Protein AF-A0A8T7BQC9-F1 (afdb_monomer_lite)

Sequence (66 aa):
SKTEAGQLAYNVAVAYEKLGRTEEAAQWAQKASEEYGNSQAKDILSGLEERKKLETNASGQMGLPL

Secondary structure (DSSP, 8-state):
-HHHHHHHHHHHHHHHHHTT-HHHHHHHHHHHHHTT--TTHHHHHHHHHHHHHHHHHHHHT-----

Radius of gyration: 14.76 Å; chains: 1; bounding box: 33×15×49 Å

Foldseek 3Di:
DLVVQLVVLQVQLVVCVVVVVLVSSLVSLCCSCPVSVDPVSVVSNVVSVVVVVVVVVVVVPPPDDD

Structure (mmCIF, N/CA/C/O backbone):
data_AF-A0A8T7BQC9-F1
#
_entry.id   AF-A0A8T7BQC9-F1
#
loop_
_atom_site.group_PDB
_atom_site.id
_atom_site.type_symbol
_atom_site.label_atom_id
_atom_site.label_alt_id
_atom_site.label_comp_id
_atom_site.label_asym_id
_atom_site.label_entity_id
_atom_site.label_seq_id
_atom_site.pdbx_PDB_ins_code
_atom_site.Cartn_x
_atom_site.Cartn_y
_atom_site.Cartn_z
_atom_site.occupancy
_atom_site.B_iso_or_equiv
_atom_site.auth_seq_id
_atom_site.auth_comp_id
_atom_site.auth_asym_id
_atom_site.auth_atom_id
_atom_site.pdbx_PDB_model_num
ATOM 1 N N . SER A 1 1 ? 12.902 -5.391 -17.558 1.00 67.00 1 SER A N 1
ATOM 2 C CA . SER A 1 1 ? 13.447 -4.065 -17.186 1.00 67.00 1 SER A CA 1
ATOM 3 C C . SER A 1 1 ? 13.024 -3.665 -15.781 1.00 67.00 1 SER A C 1
ATOM 5 O O . SER A 1 1 ? 11.978 -4.117 -15.333 1.00 67.00 1 SER A O 1
ATOM 7 N N . LYS A 1 2 ? 13.797 -2.815 -15.077 1.00 71.00 2 LYS A N 1
ATOM 8 C CA . LYS A 1 2 ? 13.424 -2.305 -13.732 1.00 71.00 2 LYS A CA 1
ATOM 9 C C . LYS A 1 2 ? 12.008 -1.701 -13.711 1.00 71.00 2 LYS A C 1
ATOM 11 O O . LYS A 1 2 ? 11.282 -1.873 -12.743 1.00 71.00 2 LYS A O 1
ATOM 16 N N . THR A 1 3 ? 11.593 -1.111 -14.830 1.00 78.75 3 THR A N 1
ATOM 17 C CA . THR A 1 3 ? 10.249 -0.576 -15.073 1.00 78.75 3 THR A CA 1
ATOM 18 C C . THR A 1 3 ? 9.139 -1.630 -14.973 1.00 78.75 3 THR A C 1
ATOM 20 O O . THR A 1 3 ? 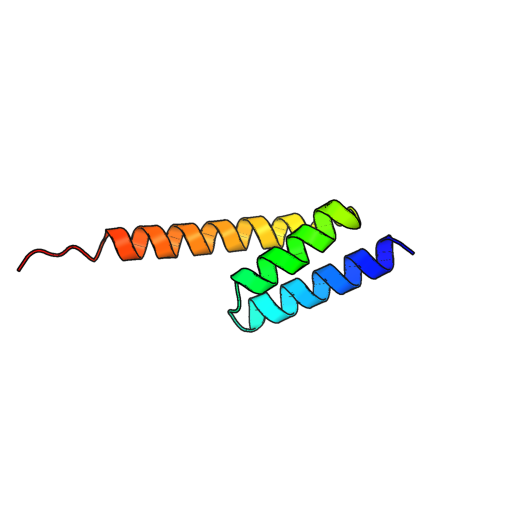8.151 -1.402 -14.290 1.00 78.75 3 THR A O 1
ATOM 23 N N . GLU A 1 4 ? 9.306 -2.804 -15.590 1.00 85.81 4 GLU A N 1
ATOM 24 C CA . GLU A 1 4 ? 8.286 -3.869 -15.584 1.00 85.81 4 GLU A CA 1
ATOM 25 C C . GLU A 1 4 ? 8.124 -4.487 -14.193 1.00 85.81 4 GLU A C 1
ATOM 27 O O . GLU A 1 4 ? 7.006 -4.718 -13.739 1.00 85.81 4 GLU A O 1
ATOM 32 N N . ALA A 1 5 ? 9.236 -4.701 -13.485 1.00 87.31 5 ALA A N 1
ATOM 33 C CA . ALA A 1 5 ? 9.212 -5.202 -12.114 1.00 87.31 5 ALA A CA 1
ATOM 34 C C . ALA A 1 5 ? 8.543 -4.199 -11.154 1.00 87.31 5 ALA A C 1
ATOM 36 O O . ALA A 1 5 ? 7.724 -4.592 -10.324 1.00 87.31 5 ALA A O 1
ATOM 37 N N . GLY A 1 6 ? 8.800 -2.897 -11.330 1.00 90.06 6 GLY A N 1
ATOM 38 C CA . GLY A 1 6 ? 8.109 -1.842 -10.586 1.00 90.06 6 GLY A CA 1
ATOM 39 C C . GLY A 1 6 ? 6.612 -1.769 -10.882 1.00 90.06 6 GLY A C 1
ATOM 40 O O . GLY A 1 6 ? 5.825 -1.448 -9.993 1.00 90.06 6 GLY A O 1
ATOM 41 N N . GLN A 1 7 ? 6.200 -2.084 -12.108 1.00 90.69 7 GLN A N 1
ATOM 42 C CA . GLN A 1 7 ? 4.794 -2.086 -12.509 1.00 90.69 7 GLN A CA 1
ATOM 43 C C . GLN A 1 7 ? 4.051 -3.328 -11.999 1.00 90.69 7 GLN A C 1
ATOM 45 O O . GLN A 1 7 ? 2.920 -3.222 -11.532 1.00 90.69 7 GLN A O 1
ATOM 50 N N . LEU A 1 8 ? 4.713 -4.489 -11.984 1.00 93.12 8 LEU A N 1
ATOM 51 C CA . LEU A 1 8 ? 4.215 -5.702 -11.331 1.00 93.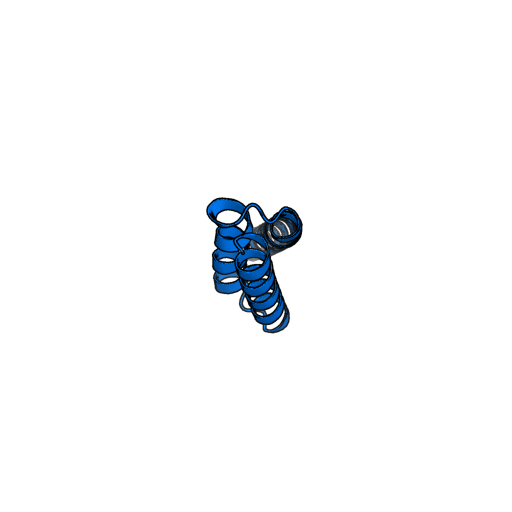12 8 LEU A CA 1
ATOM 52 C C . LEU A 1 8 ? 4.034 -5.494 -9.824 1.00 93.12 8 LEU A C 1
ATOM 54 O O . LEU A 1 8 ? 2.957 -5.767 -9.303 1.00 93.12 8 LEU A O 1
ATOM 58 N N . ALA A 1 9 ? 5.049 -4.963 -9.136 1.00 93.12 9 ALA A N 1
ATOM 59 C CA . ALA A 1 9 ? 4.969 -4.680 -7.703 1.00 93.12 9 ALA A CA 1
ATOM 60 C C . ALA A 1 9 ? 3.849 -3.673 -7.377 1.00 93.12 9 ALA A C 1
ATOM 62 O O . ALA A 1 9 ? 3.107 -3.865 -6.415 1.00 93.12 9 ALA A O 1
ATOM 63 N N . TYR A 1 10 ? 3.663 -2.654 -8.223 1.00 93.50 10 TYR A N 1
ATOM 64 C CA . TYR A 1 10 ? 2.537 -1.725 -8.116 1.00 93.50 10 TYR A CA 1
ATOM 65 C C . TYR A 1 10 ? 1.179 -2.426 -8.272 1.00 93.50 10 TYR A C 1
ATOM 67 O O . TYR A 1 10 ? 0.300 -2.249 -7.433 1.00 93.50 10 TYR A O 1
ATOM 75 N N . ASN A 1 11 ? 1.007 -3.274 -9.290 1.00 94.69 11 ASN A N 1
ATOM 76 C CA . ASN A 1 11 ? -0.250 -4.001 -9.498 1.00 94.69 11 ASN A CA 1
ATOM 77 C C . ASN A 1 11 ? -0.577 -4.942 -8.329 1.00 94.69 11 ASN A C 1
ATOM 79 O O . ASN A 1 11 ? -1.738 -5.061 -7.939 1.00 94.69 11 ASN A O 1
ATOM 83 N N . VAL A 1 12 ? 0.440 -5.582 -7.742 1.00 95.19 12 VAL A N 1
ATOM 84 C CA . VAL A 1 12 ? 0.279 -6.411 -6.539 1.00 95.19 12 VAL A CA 1
ATOM 85 C C . VAL A 1 12 ? -0.188 -5.559 -5.356 1.00 95.19 12 VAL A C 1
ATOM 87 O O . VAL A 1 12 ? -1.129 -5.947 -4.665 1.00 95.19 12 VAL A O 1
ATOM 90 N N . ALA A 1 13 ? 0.400 -4.376 -5.155 1.00 94.75 13 ALA A N 1
ATOM 91 C CA . ALA A 1 13 ? -0.036 -3.452 -4.111 1.00 94.75 13 ALA A CA 1
ATOM 92 C C . ALA A 1 13 ? -1.509 -3.036 -4.277 1.00 94.75 13 ALA A C 1
ATOM 94 O O . ALA A 1 13 ? -2.274 -3.085 -3.316 1.00 94.75 13 ALA A O 1
ATOM 95 N N . VAL A 1 14 ? -1.928 -2.703 -5.503 1.00 93.88 14 VAL A N 1
ATOM 96 C CA . VAL A 1 14 ? -3.325 -2.355 -5.820 1.00 93.88 14 VAL A CA 1
ATOM 97 C C . VAL A 1 14 ? -4.269 -3.532 -5.558 1.00 93.88 14 VAL A C 1
ATOM 99 O O . VAL A 1 14 ? -5.350 -3.344 -5.005 1.00 93.88 14 VAL A O 1
ATOM 102 N N . ALA A 1 15 ? -3.878 -4.758 -5.911 1.00 95.50 15 ALA A N 1
ATOM 103 C CA . ALA A 1 15 ? -4.701 -5.937 -5.649 1.00 95.50 15 ALA A CA 1
ATOM 104 C C . ALA A 1 15 ? -4.931 -6.147 -4.143 1.00 95.50 15 ALA A C 1
ATOM 106 O O . ALA A 1 15 ? -6.064 -6.369 -3.718 1.00 95.50 15 ALA A O 1
ATOM 107 N N . TYR A 1 16 ? -3.882 -6.017 -3.325 1.00 94.75 16 TYR A N 1
ATOM 108 C CA . TYR A 1 16 ? -4.008 -6.098 -1.868 1.00 94.75 16 TYR A CA 1
ATOM 109 C C . TYR A 1 16 ? -4.847 -4.958 -1.282 1.00 94.75 16 TYR A C 1
ATOM 111 O O . TYR A 1 16 ? -5.662 -5.203 -0.393 1.00 94.75 16 TYR A O 1
ATOM 119 N N . GLU A 1 17 ? -4.717 -3.742 -1.818 1.00 90.88 17 GLU A N 1
ATOM 120 C CA . GLU A 1 17 ? -5.537 -2.587 -1.436 1.00 90.88 17 GLU A CA 1
ATOM 121 C C . GLU A 1 17 ? -7.031 -2.871 -1.650 1.00 90.88 17 GLU A C 1
ATOM 123 O O . GLU A 1 17 ? -7.828 -2.688 -0.727 1.00 90.88 17 GLU A O 1
ATOM 128 N N . LYS A 1 18 ? -7.400 -3.433 -2.811 1.00 92.12 18 LYS A N 1
ATOM 129 C CA . LYS A 1 18 ? -8.781 -3.850 -3.120 1.00 92.12 18 LYS A CA 1
ATOM 130 C C . LYS A 1 18 ? -9.302 -4.973 -2.229 1.00 92.12 18 LYS A C 1
ATOM 132 O O . LYS A 1 18 ? -10.504 -5.042 -1.989 1.00 92.12 18 LYS A O 1
ATOM 137 N N . LEU A 1 19 ? -8.418 -5.835 -1.735 1.00 91.88 19 LEU A N 1
ATOM 138 C CA . LEU A 1 19 ? -8.755 -6.887 -0.773 1.00 91.88 19 LEU A CA 1
ATOM 139 C C . LEU A 1 19 ? -8.841 -6.367 0.673 1.00 91.88 19 LEU A C 1
ATOM 141 O O . LEU A 1 19 ? -9.116 -7.151 1.577 1.00 91.88 19 LEU A O 1
ATOM 145 N N . GLY A 1 20 ? -8.583 -5.076 0.912 1.00 88.38 20 GLY A N 1
ATOM 146 C CA . GLY A 1 20 ? -8.539 -4.488 2.253 1.00 88.38 20 GLY A CA 1
ATOM 147 C C . GLY A 1 20 ? -7.300 -4.880 3.063 1.00 88.38 20 GLY A C 1
ATOM 148 O O . GLY A 1 20 ? -7.220 -4.571 4.248 1.00 88.38 20 GLY A O 1
ATOM 149 N N . ARG A 1 21 ? -6.316 -5.539 2.441 1.00 91.88 21 ARG A N 1
ATOM 150 C CA . ARG A 1 21 ? -5.072 -5.996 3.076 1.00 91.88 21 ARG A CA 1
ATOM 151 C C . ARG A 1 21 ? -4.037 -4.874 3.019 1.00 91.88 21 ARG A C 1
ATOM 153 O O . ARG A 1 21 ? -3.108 -4.889 2.213 1.00 91.88 21 ARG A O 1
ATOM 160 N N . THR A 1 22 ? -4.251 -3.859 3.850 1.00 88.31 22 THR A N 1
ATOM 161 C CA . THR A 1 22 ? -3.517 -2.583 3.832 1.00 88.31 22 THR A CA 1
ATOM 162 C C . THR A 1 22 ? -2.030 -2.720 4.165 1.00 88.31 22 THR A C 1
ATOM 164 O O . THR A 1 22 ? -1.212 -2.039 3.551 1.00 88.31 22 THR A O 1
ATOM 167 N N . GLU A 1 23 ? -1.647 -3.622 5.071 1.00 89.81 23 GLU A N 1
ATOM 168 C CA . GLU A 1 23 ? -0.235 -3.859 5.415 1.00 89.81 23 GLU A CA 1
ATOM 169 C C . GLU A 1 23 ? 0.558 -4.431 4.235 1.00 89.81 23 GLU A C 1
ATOM 171 O O . GLU A 1 23 ? 1.617 -3.917 3.875 1.00 89.81 23 GLU A O 1
ATOM 176 N N . GLU A 1 24 ? 0.017 -5.453 3.576 1.00 93.69 24 GLU A N 1
ATOM 177 C CA . GLU A 1 24 ? 0.664 -6.088 2.425 1.00 93.69 24 GLU A CA 1
ATOM 178 C C . GLU A 1 24 ? 0.712 -5.142 1.227 1.00 93.69 24 GLU A C 1
ATOM 180 O O . GLU A 1 24 ? 1.735 -5.053 0.545 1.00 93.69 24 GLU A O 1
ATOM 185 N N . ALA A 1 25 ? -0.357 -4.370 1.010 1.00 94.31 25 ALA A N 1
ATOM 186 C CA . ALA A 1 25 ? -0.374 -3.318 0.003 1.00 94.31 25 ALA A CA 1
ATOM 187 C C . ALA A 1 25 ? 0.770 -2.311 0.222 1.00 94.31 25 ALA A C 1
ATOM 189 O O . ALA A 1 25 ? 1.466 -1.961 -0.733 1.00 94.31 25 ALA A O 1
ATOM 190 N N . ALA A 1 26 ? 1.025 -1.907 1.473 1.00 93.38 26 ALA A N 1
ATOM 191 C CA . ALA A 1 26 ? 2.104 -0.981 1.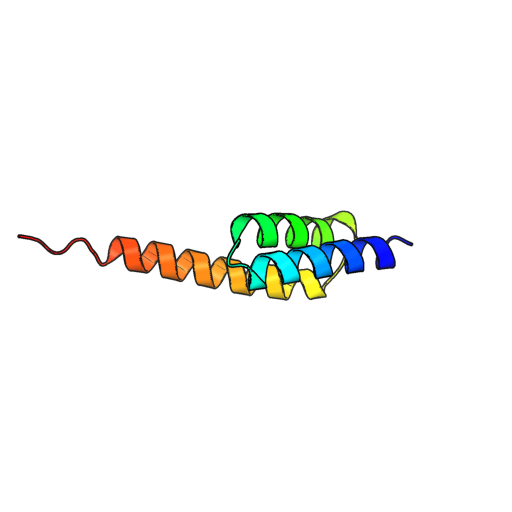804 1.00 93.38 26 AL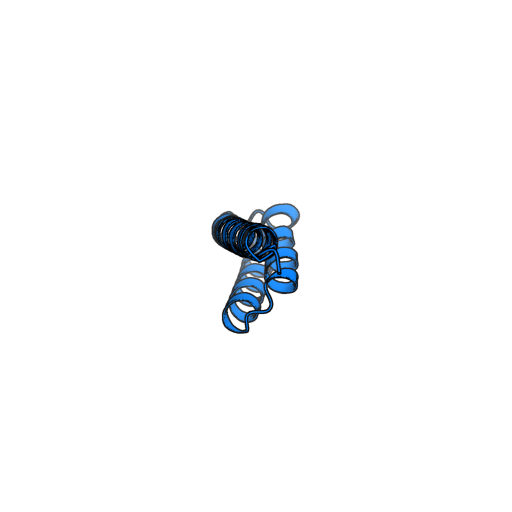A A CA 1
ATOM 192 C C . ALA A 1 26 ? 3.486 -1.584 1.518 1.00 93.38 26 ALA A C 1
ATOM 194 O O . ALA A 1 26 ? 4.332 -0.916 0.928 1.00 93.38 26 ALA A O 1
ATOM 195 N N . GLN A 1 27 ? 3.709 -2.854 1.865 1.00 94.62 27 GLN A N 1
ATOM 196 C CA . GLN A 1 27 ? 4.991 -3.521 1.612 1.00 94.62 27 GLN A CA 1
ATOM 197 C C . GLN A 1 27 ? 5.316 -3.603 0.114 1.00 94.62 27 GLN A C 1
ATOM 199 O O . GLN A 1 27 ? 6.436 -3.303 -0.307 1.00 94.62 27 GLN A O 1
ATOM 204 N N . TRP A 1 28 ? 4.333 -3.969 -0.712 1.00 94.19 28 TRP A N 1
ATOM 205 C CA . TRP A 1 28 ? 4.524 -4.057 -2.161 1.00 94.19 28 TRP A CA 1
ATOM 206 C C . TRP A 1 28 ? 4.660 -2.682 -2.822 1.00 94.19 28 TRP A C 1
ATOM 208 O O . TRP A 1 28 ? 5.495 -2.521 -3.715 1.00 94.19 28 TRP A O 1
ATOM 218 N N . ALA A 1 29 ? 3.914 -1.676 -2.356 1.00 93.50 29 ALA A N 1
ATOM 219 C CA . ALA A 1 29 ? 4.038 -0.302 -2.837 1.00 93.50 29 ALA A CA 1
ATOM 220 C C . ALA A 1 29 ? 5.396 0.317 -2.467 1.00 93.50 29 ALA A C 1
ATOM 222 O O . ALA A 1 29 ? 6.039 0.961 -3.298 1.00 93.50 29 ALA A O 1
ATOM 223 N N . GLN A 1 30 ? 5.881 0.063 -1.251 1.00 93.62 30 GLN A N 1
ATOM 224 C CA . GLN A 1 30 ? 7.204 0.490 -0.807 1.00 93.62 30 GLN A CA 1
ATOM 225 C C . GLN A 1 30 ? 8.297 -0.122 -1.687 1.00 93.62 30 GLN A C 1
ATOM 227 O O . GLN A 1 30 ? 9.125 0.603 -2.235 1.00 93.62 30 GLN A O 1
ATOM 232 N N . LYS A 1 31 ? 8.230 -1.434 -1.937 1.00 92.50 31 LYS A N 1
ATOM 233 C CA . LYS A 1 31 ? 9.159 -2.122 -2.838 1.00 92.50 31 LYS A CA 1
ATOM 234 C C . LYS A 1 31 ? 9.106 -1.565 -4.266 1.00 92.50 31 LYS A C 1
ATOM 236 O O . LYS A 1 31 ? 10.146 -1.326 -4.872 1.00 92.50 31 LYS A O 1
ATOM 241 N N . ALA A 1 32 ? 7.909 -1.295 -4.791 1.00 92.19 32 ALA A N 1
ATOM 242 C CA . ALA A 1 32 ? 7.721 -0.654 -6.094 1.00 92.19 32 ALA A CA 1
ATOM 243 C C . ALA A 1 32 ? 8.399 0.727 -6.177 1.00 92.19 32 ALA A C 1
ATOM 245 O O . ALA A 1 32 ? 9.051 1.031 -7.177 1.00 92.19 32 ALA A O 1
ATOM 246 N N . SER A 1 33 ? 8.284 1.546 -5.129 1.00 91.88 33 SER A N 1
ATOM 247 C CA . SER A 1 33 ? 8.867 2.891 -5.083 1.00 91.88 33 SER A CA 1
ATOM 248 C C . SER A 1 33 ? 10.381 2.880 -4.839 1.00 91.88 33 SER A C 1
ATOM 250 O O . SER A 1 33 ? 11.108 3.567 -5.550 1.00 91.88 33 SER A O 1
ATOM 252 N N . GLU A 1 34 ? 10.870 2.132 -3.849 1.00 89.75 34 GLU A N 1
ATOM 253 C CA . GLU A 1 34 ? 12.276 2.174 -3.417 1.00 89.75 34 GLU A CA 1
ATOM 254 C C . GLU A 1 34 ? 13.199 1.327 -4.299 1.00 89.75 34 GLU A C 1
ATOM 256 O O . GLU A 1 34 ? 14.276 1.780 -4.681 1.00 89.75 34 GLU A O 1
ATOM 261 N N . GLU A 1 35 ? 12.779 0.113 -4.666 1.00 88.94 35 GLU A N 1
ATOM 262 C CA . GLU A 1 35 ? 13.6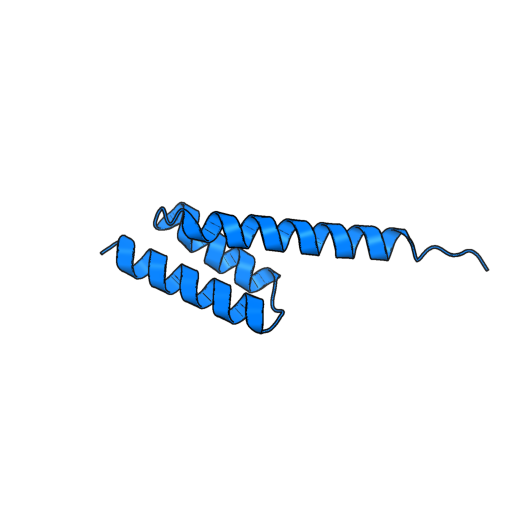30 -0.828 -5.409 1.00 88.94 35 GLU A CA 1
ATOM 263 C C . GLU A 1 35 ? 13.582 -0.568 -6.921 1.00 88.94 35 GLU A C 1
ATOM 265 O O . GLU A 1 35 ? 14.590 -0.692 -7.625 1.00 88.94 35 GLU A O 1
ATOM 270 N N . TYR A 1 36 ? 12.412 -0.168 -7.427 1.00 87.94 36 TYR A N 1
ATOM 271 C CA . TYR A 1 36 ? 12.172 0.002 -8.862 1.00 87.94 36 TYR A CA 1
ATOM 272 C C . TYR A 1 36 ? 11.949 1.454 -9.296 1.00 87.94 36 TYR A C 1
ATOM 274 O O . TYR A 1 36 ? 11.898 1.718 -10.498 1.00 87.94 36 TYR A O 1
ATOM 282 N N . GLY A 1 37 ? 11.849 2.400 -8.356 1.00 86.12 37 GLY A N 1
ATOM 283 C CA . GLY A 1 37 ? 11.666 3.819 -8.667 1.00 86.12 37 GLY A CA 1
ATOM 284 C C . GLY A 1 37 ? 10.270 4.169 -9.189 1.00 86.12 37 GLY A C 1
ATOM 285 O O . GLY A 1 37 ? 10.117 5.165 -9.896 1.00 86.12 37 GLY A O 1
ATOM 286 N N . ASN A 1 38 ? 9.247 3.358 -8.899 1.00 85.75 38 ASN A N 1
ATOM 287 C CA . ASN A 1 38 ? 7.894 3.607 -9.386 1.00 85.75 38 ASN A CA 1
ATOM 288 C C . ASN A 1 38 ? 7.198 4.704 -8.563 1.00 85.75 38 ASN A C 1
ATOM 290 O O . ASN A 1 38 ? 6.677 4.460 -7.475 1.00 85.75 38 ASN A O 1
ATOM 294 N N . SER A 1 39 ? 7.138 5.914 -9.120 1.00 85.94 39 SER A N 1
ATOM 295 C CA . SER A 1 39 ? 6.480 7.065 -8.494 1.00 85.94 39 SER A CA 1
ATOM 296 C C . SER A 1 39 ? 4.979 6.874 -8.250 1.00 85.94 39 SER A C 1
ATOM 298 O O . SER A 1 39 ? 4.456 7.484 -7.323 1.00 85.94 39 SER A O 1
ATOM 300 N N . GLN A 1 40 ? 4.286 6.024 -9.021 1.00 87.06 40 GLN A N 1
ATOM 301 C CA . GLN A 1 40 ? 2.849 5.778 -8.828 1.00 87.06 40 GLN A CA 1
ATOM 302 C C . GLN A 1 40 ? 2.557 5.013 -7.533 1.00 87.06 40 GLN A C 1
ATOM 304 O O . GLN A 1 40 ? 1.477 5.143 -6.967 1.00 87.06 40 GLN A O 1
ATOM 309 N N . ALA A 1 41 ? 3.523 4.245 -7.026 1.00 89.06 41 ALA A N 1
ATOM 310 C CA . ALA A 1 41 ? 3.355 3.504 -5.782 1.00 89.06 41 ALA A CA 1
ATOM 311 C C . ALA A 1 41 ? 3.315 4.411 -4.539 1.00 89.06 41 ALA A C 1
ATOM 313 O O . ALA A 1 41 ? 2.807 4.002 -3.498 1.00 89.06 41 ALA A O 1
ATOM 314 N N . LYS A 1 42 ? 3.790 5.659 -4.649 1.00 88.69 42 LYS A N 1
ATOM 315 C CA . LYS A 1 42 ? 3.725 6.646 -3.561 1.00 88.69 42 LYS A CA 1
ATOM 316 C C . LYS A 1 42 ? 2.292 7.059 -3.231 1.00 88.69 42 LYS A C 1
ATOM 318 O O . LYS A 1 42 ? 1.983 7.247 -2.063 1.00 88.69 42 LYS A O 1
ATOM 323 N N . ASP A 1 43 ? 1.431 7.140 -4.243 1.00 89.81 43 ASP A N 1
ATOM 324 C CA . ASP A 1 43 ? 0.009 7.466 -4.075 1.00 89.81 43 ASP A CA 1
ATOM 325 C C . ASP A 1 43 ? -0.704 6.410 -3.213 1.00 89.81 43 ASP A C 1
ATOM 327 O O . ASP A 1 43 ? -1.408 6.731 -2.257 1.00 89.81 43 ASP A O 1
ATOM 331 N N . ILE A 1 44 ? -0.391 5.134 -3.469 1.00 88.81 44 ILE A N 1
ATOM 332 C CA . ILE A 1 44 ? -0.878 4.007 -2.669 1.00 88.81 44 ILE A CA 1
ATOM 333 C C . ILE A 1 44 ? -0.390 4.116 -1.220 1.00 88.81 44 ILE A C 1
ATOM 335 O O . ILE A 1 44 ? -1.186 3.951 -0.301 1.00 88.81 44 ILE A O 1
ATOM 339 N N . LEU A 1 45 ? 0.895 4.422 -0.997 1.00 90.75 45 LEU A N 1
ATOM 340 C CA . LEU A 1 45 ? 1.441 4.581 0.356 1.00 90.75 45 LEU A CA 1
ATOM 341 C C . LEU A 1 45 ? 0.732 5.698 1.129 1.00 90.75 45 LEU A C 1
ATOM 343 O O . LEU A 1 45 ? 0.289 5.457 2.250 1.00 90.75 45 LEU A O 1
ATOM 347 N N . SER A 1 46 ? 0.550 6.871 0.520 1.00 90.50 46 SER A N 1
ATOM 348 C CA . SER A 1 46 ? -0.148 7.989 1.164 1.00 90.50 46 SER A CA 1
ATOM 349 C C . SER A 1 46 ? -1.586 7.628 1.547 1.00 90.50 46 SER A C 1
ATOM 351 O O . SER A 1 46 ? -1.970 7.813 2.702 1.00 90.50 46 SER A O 1
ATOM 353 N N . GLY A 1 47 ? -2.347 7.004 0.641 1.00 88.94 47 GLY A N 1
ATOM 354 C CA . GLY A 1 47 ? -3.720 6.586 0.940 1.00 88.94 47 GLY A CA 1
ATOM 355 C C . GLY A 1 47 ? -3.817 5.513 2.036 1.00 88.94 47 GLY A C 1
ATOM 356 O O . GLY A 1 47 ? -4.786 5.476 2.801 1.00 88.94 47 GLY A O 1
ATOM 357 N N . LEU A 1 48 ? -2.813 4.637 2.150 1.00 87.31 48 LEU A N 1
ATOM 358 C CA . LEU A 1 48 ? -2.738 3.638 3.221 1.00 87.31 48 LEU A CA 1
ATOM 359 C C . LEU A 1 48 ? -2.378 4.269 4.571 1.00 87.31 48 LEU A C 1
ATOM 361 O O . LEU A 1 48 ? -2.961 3.899 5.591 1.00 87.31 48 LEU A O 1
ATOM 365 N N . GLU A 1 49 ? -1.462 5.238 4.591 1.00 86.94 49 GLU A N 1
ATOM 366 C CA . GLU A 1 49 ? -1.116 5.987 5.802 1.00 86.94 49 GLU A CA 1
ATOM 367 C C . GLU A 1 49 ? -2.313 6.767 6.350 1.00 86.94 49 GLU A C 1
ATOM 369 O O . GLU A 1 49 ? -2.540 6.779 7.562 1.00 86.94 49 GLU A O 1
ATOM 374 N N . GLU A 1 50 ? -3.105 7.390 5.477 1.00 86.00 50 GLU A N 1
ATOM 375 C CA . GLU A 1 50 ? -4.337 8.079 5.866 1.00 86.00 50 GLU A CA 1
ATOM 376 C C . GLU A 1 50 ? -5.347 7.117 6.491 1.00 86.00 50 GLU A C 1
ATOM 378 O O . GLU A 1 50 ? -5.869 7.394 7.573 1.00 86.00 50 GLU A O 1
ATOM 383 N N . ARG A 1 51 ? -5.563 5.946 5.877 1.00 82.75 51 ARG A N 1
ATOM 384 C CA . ARG A 1 51 ? -6.426 4.898 6.445 1.00 82.75 51 ARG A CA 1
ATOM 385 C C . ARG A 1 51 ? -5.954 4.466 7.831 1.00 82.75 51 ARG A C 1
ATOM 387 O O . ARG A 1 51 ? -6.737 4.501 8.776 1.00 82.75 51 ARG A O 1
ATOM 394 N N . LYS A 1 52 ? -4.659 4.178 7.979 1.00 80.12 52 LYS A N 1
ATOM 395 C CA . LYS A 1 52 ? -4.074 3.766 9.260 1.00 80.12 52 LYS A CA 1
ATOM 396 C C . LYS A 1 52 ? -4.228 4.844 10.339 1.00 80.12 52 LYS A C 1
ATOM 398 O O . LYS A 1 52 ? -4.483 4.530 11.504 1.00 80.12 52 LYS A O 1
ATOM 403 N N . LYS A 1 53 ? -4.099 6.123 9.970 1.00 78.81 53 LYS A N 1
ATOM 404 C CA . LYS A 1 53 ? -4.344 7.257 10.879 1.00 78.81 53 LYS A CA 1
ATOM 405 C C . LYS A 1 53 ? -5.809 7.343 11.296 1.00 78.81 53 LYS A C 1
ATOM 407 O O . LYS A 1 53 ? -6.078 7.572 12.471 1.00 78.81 53 LYS A O 1
ATOM 412 N N . LEU A 1 54 ? -6.745 7.140 10.371 1.00 76.19 54 LEU A N 1
ATOM 413 C CA . LEU A 1 54 ? -8.175 7.116 10.681 1.00 76.19 54 LEU A CA 1
ATOM 414 C C . LEU A 1 54 ? -8.525 5.963 11.628 1.00 76.19 54 LEU A C 1
ATOM 416 O O . LEU A 1 54 ? -9.231 6.190 12.605 1.00 76.19 54 LEU A O 1
ATOM 420 N N . GLU A 1 55 ? -7.980 4.766 11.400 1.00 70.69 55 GLU A N 1
ATOM 421 C CA . GLU A 1 55 ? -8.163 3.607 12.285 1.00 70.69 55 GLU A CA 1
ATOM 422 C C . GLU A 1 55 ? -7.595 3.871 13.688 1.00 70.69 55 GLU A C 1
ATOM 424 O O . GLU A 1 55 ? -8.286 3.675 14.686 1.00 70.69 55 GLU A O 1
ATOM 429 N N . THR A 1 56 ? -6.380 4.423 13.772 1.00 70.19 56 THR A N 1
ATOM 430 C CA . THR A 1 56 ? -5.742 4.794 15.049 1.00 70.19 56 THR A CA 1
ATOM 431 C C . THR A 1 56 ? -6.567 5.836 15.815 1.00 70.19 56 THR A C 1
ATOM 433 O O . THR A 1 56 ? -6.793 5.703 17.019 1.00 70.19 56 THR A O 1
ATOM 436 N N . ASN A 1 57 ? -7.068 6.859 15.120 1.00 61.41 57 ASN A N 1
ATOM 437 C CA . ASN A 1 57 ? -7.888 7.910 15.722 1.00 61.41 57 ASN A CA 1
ATOM 438 C C . ASN A 1 57 ? -9.287 7.410 16.114 1.00 61.41 57 ASN A C 1
ATOM 440 O O . ASN A 1 57 ? -9.855 7.885 17.096 1.00 61.41 57 ASN A O 1
ATOM 444 N N . ALA A 1 58 ? -9.852 6.450 15.380 1.00 60.47 58 ALA A N 1
ATOM 445 C CA . ALA A 1 58 ? -11.116 5.814 15.738 1.00 60.47 58 ALA A CA 1
ATOM 446 C C . ALA A 1 58 ? -10.969 4.948 16.999 1.00 60.47 58 ALA A C 1
ATOM 448 O O . ALA A 1 58 ? -11.823 5.009 17.882 1.00 60.47 58 ALA A O 1
ATOM 449 N N . SER A 1 59 ? -9.860 4.212 17.141 1.00 57.97 59 SER A N 1
ATOM 450 C CA . SER A 1 59 ? -9.557 3.465 18.370 1.00 57.97 59 SER A CA 1
ATOM 451 C C . SER A 1 59 ? -9.327 4.382 19.577 1.00 57.97 59 SER A C 1
ATOM 453 O O . SER A 1 59 ? -9.726 4.036 20.685 1.00 57.97 59 SER A O 1
ATOM 455 N N . GLY A 1 60 ? -8.759 5.577 19.374 1.00 56.06 60 GLY A N 1
ATOM 456 C CA . GLY A 1 60 ? -8.597 6.586 20.429 1.00 56.06 60 GLY A CA 1
ATOM 457 C C . GLY A 1 60 ? -9.905 7.243 20.895 1.00 56.06 60 GLY A C 1
ATOM 458 O O . GLY A 1 60 ? -9.972 7.729 22.021 1.00 56.06 60 GLY A O 1
ATOM 459 N N . GLN A 1 61 ? -10.957 7.233 20.070 1.00 52.28 61 GLN A N 1
ATOM 460 C CA . GLN A 1 61 ? -12.259 7.840 20.388 1.00 52.28 61 GLN A CA 1
ATOM 461 C C . GLN A 1 61 ? -13.272 6.863 21.009 1.00 52.28 61 GLN A C 1
ATOM 463 O O . GLN A 1 61 ? -14.360 7.283 21.393 1.00 52.28 61 GLN A O 1
ATOM 468 N N . MET A 1 62 ? -12.927 5.578 21.162 1.00 51.28 62 MET A N 1
ATOM 469 C CA . MET A 1 62 ? -13.800 4.572 21.788 1.00 51.28 62 MET A CA 1
ATOM 470 C C . MET A 1 62 ? -13.555 4.384 23.297 1.00 51.28 62 MET A C 1
ATOM 472 O O . MET A 1 62 ? -14.073 3.450 23.903 1.00 51.28 62 MET A O 1
ATOM 476 N N . GLY A 1 63 ? -12.803 5.290 23.927 1.00 50.47 63 GLY A N 1
ATOM 477 C CA . GLY A 1 63 ? -12.739 5.427 25.383 1.00 50.47 63 GLY A CA 1
ATOM 478 C C . GLY A 1 63 ? -13.939 6.207 25.921 1.00 50.47 63 GLY A C 1
AT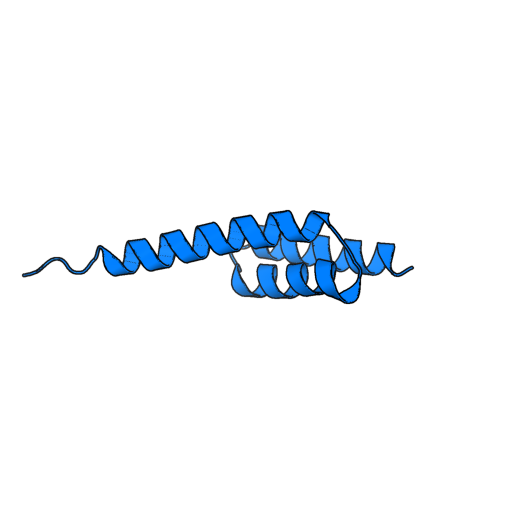OM 479 O O . GLY A 1 63 ? -13.766 7.302 26.449 1.00 50.47 63 GLY A O 1
ATOM 480 N N . LEU A 1 64 ? -15.157 5.687 25.751 1.00 56.41 64 LEU A N 1
ATOM 481 C CA . LEU A 1 64 ? -16.322 6.219 26.460 1.00 56.41 64 LEU A CA 1
ATOM 482 C C . LEU A 1 64 ? -16.315 5.672 27.898 1.00 56.41 64 LEU A C 1
ATOM 484 O O . LEU A 1 64 ? -16.257 4.452 28.068 1.00 56.41 64 LEU A O 1
ATOM 488 N N . PRO A 1 65 ? -16.364 6.537 28.926 1.00 52.19 65 PRO A N 1
ATOM 489 C CA . PRO A 1 65 ? -16.493 6.093 30.305 1.00 52.19 65 PRO A CA 1
ATOM 490 C C . PRO A 1 65 ? -17.897 5.515 30.533 1.00 52.19 65 PRO A C 1
ATOM 492 O O . PRO A 1 65 ? -18.894 6.130 30.146 1.00 52.19 65 PRO A O 1
ATOM 495 N N . LEU A 1 66 ? -17.955 4.349 31.178 1.00 50.28 66 LEU A N 1
ATOM 496 C CA . LEU A 1 66 ? -19.107 3.895 31.957 1.00 50.28 66 LEU A CA 1
ATOM 497 C C . LEU A 1 66 ? -18.741 3.985 33.437 1.00 50.28 66 LEU A C 1
ATOM 499 O O . LEU A 1 66 ? -17.612 3.557 33.774 1.00 50.28 66 LEU A O 1
#

pLDDT: mean 83.21, std 13.56, range [50.28, 95.5]

=== Feature glossary ===
The record interleaves many kinds of information about one protein. Here is each kind framed as the question it answers.

Q: What known structures does this most resemble?
A: Structural nearest neighbors (via Foldseek easy-search vs the PDB). Reported per hit: target PDB id, E-value, and alignment TM-score. A TM-score above ~0.5 is the conventional threshold for 'same fold'.

Q: Where is each backbone atom in 3D?
A: The mmCIF table is the protein's shape written out atom by atom. For each backbone N, Cα, C, and carbonyl O, it records an (x, y, z) coordinate triple in Å plus the residue type, chain letter, and residue number.

Q: What are the backbone torsion angles?
A: The φ/ψ torsion pair specifies the backbone conformation at each residue. φ rotates about the N–Cα bond, ψ about the Cα–C bond. Steric clashes forbid most of the (φ, ψ) plane — the allowed regions (α-helix basin, β-sheet basin, left-handed helix) are the Ramachandran-allowed regions.

Q: Which residues are buried vs exposed?
A: Solvent-accessible surface area (SASA) is the area in Å² traced out by the centre of a 1.4 Å probe sphere (a water molecule) rolled over the protein's van der Waals surface (Shrake–Rupley / Lee–Richards construction). Buried residues have near-zero SASA; fully exposed residues can exceed 200 Å². The total SASA scales roughly with the number of surface residues.

Q: How confident is the AlphaFold model at each residue?
A: pLDDT is the predicted lDDT-Cα score: AlphaFold's confidence that the local environment of each residue (all inter-atomic distances within 15 Å) is correctly placed. It is a per-residue number between 0 and 100, with higher meaning more reliable.

Q: What does the local fold look like, residue by residue?
A: 3Di is Foldseek's structural alphabet. Each residue is assigned one of twenty discrete states based on how its Cα sits relative to its spatial (not sequential) neighbors. Aligning 3Di strings finds structural homologs roughly as well as full 3D superposition, but orders of magnitude faster.

Q: How big and how compact is the whole molecule?
A: Radius of gyration (Rg) is the root-mean-square distance of Cα atoms from their centroid — a single number for overall size and compactness. A globular domain of N residues has Rg ≈ 2.2·N^0.38 Å; an extended or disordered chain has a much larger Rg. The Cα contact count is the number of residue pairs whose Cα atoms are within 8 Å and are more than four positions apart in sequence — a standard proxy for tertiary packing density. The bounding box is the smallest axis-aligned box enclosing all Cα atoms.

Q: Which residues are in helices, strands, or loops?
A: DSSP 8-state secondary structure assigns each residue one of H (α-helix), G (3₁₀-helix), I (π-helix), E (extended β-strand), B (isolated β-bridge), T (hydrogen-bonded turn), S (bend), or '-' (coil). The assignment is computed from backbone hydrogen-bond geometry via the Kabsch–Sander algorithm.

Q: How mobile is each atom in the crystal?
A: Crystallographic B-factors measure how much each atom's electron density is smeared out, in Å². They rise in mobile loops and surface residues and fall in the buried interior. In AlphaFold models this column is repurposed to hold pLDDT instead.

Q: What if only a Cα trace is available?
A: P-SEA three-state annotation labels each residue as helix, strand, or coil based purely on the geometry of the Cα trace. It serves as a fallback when the full backbone (and thus DSSP) is unavailable.

Q: What family and function is it annotated with?
A: Database cross-references. InterPro integrates a dozen domain/family signature databases into unified entries with residue-range hits. GO terms attach function/process/location labels with evidence codes. CATH codes position the fold in a four-level structural taxonomy. Organism is the NCBI-taxonomy species name.

Q: Are the domains correctly placed relative to each other?
A: Predicted Aligned Error (PAE) is an AlphaFold confidence matrix: entry (i, j) is the expected error in the position of residue j, in ångströms, when the prediction is superimposed on the true structure at residue i. Low PAE within a block of residues means that block is internally rigid and well-predicted; high PAE between two blocks means their relative placement is uncertain even if each block individually is confident.

Q: What do the diagnostic plots show?
A: Three diagnostic plots accompany the record. The Cα contact map visualizes the tertiary structure as a 2D adjacency matrix (8 Å cutoff, sequence-local contacts suppressed). The Ramachandran plot shows the distribution of backbone (φ, ψ) torsions, with points in the α and β basins reflecting secondary structure content. The PAE plot shows AlphaFold's inter-residue confidence as a color matrix.

Q: What is the amino-acid chain?
A: Primary structure: the covalent order of the twenty standard amino acids along the backbone. Two proteins with the same sequence will (almost always) fold to the same structure; two with 30% identity often share a fold but not the details.

Q: What do the rendered images show?
A: The six renders are orthographic views along the three Cartesian axes in both directions. Representation (cartoon, sticks, or surface) and color scheme (sequence-rainbow or by-chain) vary across proteins so the training set covers all the common visualization conventions.